Protein AF-A0A3D5RSG5-F1 (afdb_monomer_lite)

pLDDT: mean 96.01, std 5.28, range [59.94, 98.31]

Secondary structure (DSSP, 8-state):
--HHHHHHHHHHTT---TTTHHHHHHHHHHTTSEEEETTEEEE-HHHHHHHHHHHHHH--

Radius of gyration: 12.26 Å; chains: 1; bounding box: 26×26×25 Å

Structure (mmCIF, N/CA/C/O backbone):
data_AF-A0A3D5RSG5-F1
#
_entry.id   AF-A0A3D5RSG5-F1
#
loop_
_atom_site.group_PDB
_atom_site.id
_atom_site.type_symbol
_atom_site.label_atom_id
_atom_site.label_alt_id
_atom_site.label_comp_id
_atom_site.label_asym_id
_atom_site.label_entity_id
_atom_site.label_seq_id
_atom_site.pdbx_PDB_ins_code
_atom_site.Cartn_x
_atom_site.Cartn_y
_atom_site.Cartn_z
_atom_site.occupancy
_atom_site.B_iso_or_equiv
_atom_site.auth_seq_id
_atom_site.auth_comp_id
_atom_site.auth_asym_id
_atom_site.auth_atom_id
_atom_site.pdbx_PDB_model_num
ATOM 1 N N . PHE A 1 1 ? 0.480 -5.503 7.220 1.00 94.75 1 PHE A N 1
ATOM 2 C CA . PHE A 1 1 ? 0.044 -4.209 7.800 1.00 94.75 1 PHE A CA 1
ATOM 3 C C . PHE A 1 1 ? -1.438 -4.270 8.147 1.00 94.75 1 PHE A C 1
ATOM 5 O O . PHE A 1 1 ? -2.157 -4.929 7.416 1.00 94.75 1 PHE A O 1
ATOM 12 N N . SER A 1 2 ? -1.920 -3.629 9.212 1.00 96.50 2 SER A N 1
ATOM 13 C CA . SER A 1 2 ? -3.329 -3.192 9.287 1.00 96.50 2 SER A CA 1
ATOM 14 C C . SER A 1 2 ? -3.509 -1.875 8.523 1.00 96.50 2 SER A C 1
ATOM 16 O O . SER A 1 2 ? -2.513 -1.225 8.202 1.00 96.50 2 SER A O 1
ATOM 18 N N . GLU A 1 3 ? -4.748 -1.449 8.283 1.00 94.81 3 GLU A N 1
ATOM 19 C CA . GLU A 1 3 ? -5.057 -0.154 7.655 1.00 94.81 3 GLU A CA 1
ATOM 20 C C . GLU A 1 3 ? -4.436 1.025 8.390 1.00 94.81 3 GLU A C 1
ATOM 22 O O . GLU A 1 3 ? -3.635 1.745 7.801 1.00 94.81 3 GLU A O 1
ATOM 27 N N . ALA A 1 4 ? -4.661 1.135 9.699 1.00 95.69 4 ALA A N 1
ATOM 28 C CA . ALA A 1 4 ? -4.052 2.191 10.503 1.00 95.69 4 ALA A CA 1
ATOM 29 C C . ALA A 1 4 ? -2.512 2.186 10.418 1.00 95.69 4 ALA A C 1
ATOM 31 O O . ALA A 1 4 ? -1.895 3.234 10.235 1.00 95.69 4 ALA A O 1
ATOM 32 N N . SER A 1 5 ? -1.875 1.008 10.498 1.00 97.62 5 SER A N 1
ATOM 33 C CA . SER A 1 5 ? -0.408 0.918 10.408 1.00 97.62 5 SER A CA 1
ATOM 34 C C . SER A 1 5 ? 0.132 1.239 9.012 1.00 97.62 5 SER A C 1
ATOM 36 O O . SER A 1 5 ? 1.239 1.757 8.893 1.00 97.62 5 SER A O 1
ATOM 38 N N . LEU A 1 6 ? -0.635 0.938 7.958 1.00 97.31 6 LEU A N 1
ATOM 39 C CA . LEU A 1 6 ? -0.255 1.242 6.584 1.00 97.31 6 LEU A CA 1
ATOM 40 C C . LEU A 1 6 ? -0.357 2.745 6.330 1.00 97.31 6 LEU A C 1
ATOM 42 O O . LEU A 1 6 ? 0.593 3.327 5.824 1.00 97.31 6 LEU A O 1
ATOM 46 N N . VAL A 1 7 ? -1.464 3.373 6.738 1.00 97.50 7 VAL A N 1
ATOM 47 C CA . VAL A 1 7 ? -1.658 4.828 6.640 1.00 97.50 7 VAL A CA 1
ATOM 48 C C . VAL A 1 7 ? -0.543 5.572 7.365 1.00 97.50 7 VAL A C 1
ATOM 50 O O . VAL A 1 7 ? 0.083 6.446 6.773 1.00 97.50 7 VAL A O 1
ATOM 53 N N . LYS A 1 8 ? -0.227 5.164 8.600 1.00 97.75 8 LYS A N 1
ATOM 54 C CA . LYS A 1 8 ? 0.878 5.750 9.364 1.00 97.75 8 LYS A CA 1
ATOM 55 C C . LYS A 1 8 ? 2.220 5.616 8.633 1.00 97.75 8 LYS A C 1
ATOM 57 O O . LYS A 1 8 ? 2.964 6.582 8.532 1.00 97.75 8 LYS A O 1
ATOM 62 N N . SER A 1 9 ? 2.514 4.442 8.069 1.00 98.00 9 SER A N 1
ATOM 63 C CA . SER A 1 9 ? 3.763 4.227 7.326 1.00 98.00 9 SER A CA 1
ATOM 64 C C . SER A 1 9 ? 3.837 5.034 6.021 1.00 98.00 9 SER A C 1
ATOM 66 O O . SER A 1 9 ? 4.914 5.499 5.649 1.00 98.00 9 SER A O 1
ATOM 68 N N . LEU A 1 10 ? 2.709 5.212 5.324 1.00 97.75 10 LEU A N 1
ATOM 69 C CA . LEU A 1 10 ? 2.617 6.061 4.134 1.00 97.75 10 LEU A CA 1
ATOM 70 C C . LEU A 1 10 ? 2.892 7.530 4.487 1.00 97.75 10 LEU A C 1
ATOM 72 O O . LEU A 1 10 ? 3.703 8.171 3.818 1.00 97.75 10 LEU A O 1
ATOM 76 N N . GLU A 1 11 ? 2.296 8.023 5.573 1.00 97.81 11 GLU A N 1
ATOM 77 C CA . GLU A 1 11 ? 2.510 9.376 6.092 1.00 97.81 11 GLU A CA 1
ATOM 78 C C . GLU A 1 11 ? 3.975 9.627 6.477 1.00 97.81 11 GLU A C 1
ATOM 80 O O . GLU A 1 11 ? 4.571 10.597 6.013 1.00 97.81 11 GLU A O 1
ATOM 85 N N . GLU A 1 12 ? 4.589 8.718 7.242 1.00 98.31 12 GLU A N 1
ATOM 86 C CA . GLU A 1 12 ? 6.004 8.797 7.647 1.00 98.31 12 GLU A CA 1
ATOM 87 C C . GLU A 1 12 ? 6.964 8.829 6.447 1.00 98.31 12 GLU A C 1
ATOM 89 O O . GLU A 1 12 ? 8.025 9.448 6.505 1.00 98.31 12 GLU A O 1
ATOM 94 N N . LYS A 1 13 ? 6.590 8.180 5.337 1.00 97.44 13 LYS A N 1
ATOM 95 C CA . LYS A 1 13 ? 7.353 8.185 4.079 1.00 97.44 13 LYS A CA 1
ATOM 96 C C . LYS A 1 13 ? 7.020 9.374 3.171 1.00 97.44 13 LYS A C 1
ATOM 98 O O . LYS A 1 13 ? 7.590 9.478 2.087 1.00 97.44 13 LYS A O 1
ATOM 103 N N . GLY A 1 14 ? 6.097 10.250 3.570 1.00 97.56 14 GLY A N 1
ATOM 104 C CA . GLY A 1 14 ? 5.632 11.383 2.765 1.00 97.56 14 GLY A CA 1
ATOM 105 C C . GLY A 1 14 ? 4.781 10.991 1.548 1.00 97.56 14 GLY A C 1
ATOM 106 O O . GLY A 1 14 ? 4.572 11.814 0.650 1.00 97.56 14 GLY A O 1
ATOM 107 N N . ILE A 1 15 ? 4.283 9.751 1.500 1.00 97.19 15 ILE A N 1
ATOM 108 C CA . ILE A 1 15 ? 3.523 9.185 0.382 1.00 97.19 15 ILE A CA 1
ATOM 109 C C . ILE A 1 15 ? 2.023 9.328 0.659 1.00 97.19 15 ILE A C 1
ATOM 111 O O . ILE A 1 15 ? 1.501 8.784 1.624 1.00 97.19 15 ILE A O 1
ATOM 115 N N . GLY A 1 16 ? 1.296 9.997 -0.238 1.00 96.06 16 GLY A N 1
ATOM 116 C CA . GLY A 1 16 ? -0.154 10.184 -0.106 1.00 96.06 16 GLY A CA 1
ATOM 117 C C . GLY A 1 16 ? -0.553 11.298 0.869 1.00 96.06 16 GLY A C 1
ATOM 118 O O . GLY A 1 16 ? 0.290 12.005 1.416 1.00 96.06 16 GLY A O 1
ATOM 119 N N . ARG A 1 17 ? -1.860 11.525 1.015 1.00 97.94 17 ARG A N 1
ATOM 120 C CA . ARG A 1 17 ? -2.490 12.575 1.835 1.00 97.94 17 ARG A CA 1
ATOM 121 C C . ARG A 1 17 ? -3.780 12.029 2.470 1.00 97.94 17 ARG A C 1
ATOM 123 O O . ARG A 1 17 ? -4.285 11.016 1.981 1.00 97.94 17 ARG A O 1
ATOM 130 N N . PRO A 1 18 ? -4.381 12.707 3.475 1.00 96.56 18 PRO A N 1
ATOM 131 C CA . PRO A 1 18 ? -5.651 12.276 4.075 1.00 96.56 18 PRO A CA 1
ATOM 132 C C . PRO A 1 18 ? -6.759 11.986 3.052 1.00 96.56 18 PRO A C 1
ATOM 134 O O . PRO A 1 18 ? -7.516 11.035 3.210 1.00 96.56 18 PRO A O 1
ATOM 137 N N . SER A 1 19 ? -6.805 12.750 1.957 1.00 97.56 19 SER A N 1
ATOM 138 C CA . SER A 1 19 ? -7.758 12.557 0.859 1.00 97.56 19 SER A CA 1
ATOM 139 C C . SER A 1 19 ? -7.440 11.379 -0.073 1.00 97.56 19 SER A C 1
ATOM 141 O O . SER A 1 19 ? -8.292 11.010 -0.877 1.00 97.56 19 SER A O 1
ATOM 143 N N . THR A 1 20 ? -6.244 10.783 -0.003 1.00 97.62 20 THR A N 1
ATOM 144 C CA . THR A 1 20 ? -5.800 9.733 -0.938 1.00 97.62 20 THR A CA 1
ATOM 145 C C . THR A 1 20 ? -5.558 8.375 -0.288 1.00 97.62 20 THR A C 1
ATOM 147 O O . THR A 1 20 ? -5.405 7.396 -1.009 1.00 97.62 20 THR A O 1
ATOM 150 N N . TYR A 1 21 ? -5.494 8.261 1.040 1.00 97.75 21 TYR A N 1
ATOM 151 C CA . TYR A 1 21 ? -5.194 6.972 1.677 1.00 97.75 21 TYR A CA 1
ATOM 152 C C . TYR A 1 21 ? -6.231 5.896 1.348 1.00 97.75 21 TYR A C 1
ATOM 154 O O . TYR A 1 21 ? -5.862 4.801 0.920 1.00 97.75 21 TYR A O 1
ATOM 162 N N . ALA A 1 22 ? -7.517 6.235 1.460 1.00 96.81 22 ALA A N 1
ATOM 163 C CA . ALA A 1 22 ? -8.603 5.318 1.134 1.00 96.81 22 ALA A CA 1
ATOM 164 C C . ALA A 1 22 ? -8.544 4.865 -0.335 1.00 96.81 22 ALA A C 1
ATOM 166 O O . ALA A 1 22 ? -8.666 3.677 -0.621 1.00 96.81 22 ALA A O 1
ATOM 167 N N . SER A 1 23 ? -8.280 5.786 -1.271 1.00 98.06 23 SER A N 1
ATOM 168 C CA . SER A 1 23 ? -8.201 5.449 -2.697 1.00 98.06 23 SER A CA 1
ATOM 169 C C . SER A 1 23 ? -6.960 4.624 -3.046 1.00 98.06 23 SER A C 1
ATOM 171 O O . SER A 1 23 ? -7.066 3.698 -3.847 1.00 98.06 23 SER A O 1
ATOM 173 N N . ILE A 1 24 ? -5.807 4.877 -2.415 1.00 98.00 24 ILE A N 1
ATOM 174 C CA . ILE A 1 24 ? -4.605 4.037 -2.558 1.00 98.00 24 ILE A CA 1
ATOM 175 C C . ILE A 1 24 ? -4.922 2.599 -2.134 1.00 98.00 24 ILE A C 1
ATOM 177 O O . ILE A 1 24 ? -4.684 1.659 -2.893 1.00 98.00 24 ILE A O 1
ATOM 181 N N . ILE A 1 25 ? -5.490 2.427 -0.939 1.00 96.94 25 ILE A N 1
ATOM 182 C CA . ILE A 1 25 ? -5.837 1.112 -0.389 1.00 96.94 25 ILE A CA 1
ATOM 183 C C . ILE A 1 25 ? -6.871 0.398 -1.267 1.00 96.94 25 ILE A C 1
ATOM 185 O O . ILE A 1 25 ? -6.727 -0.800 -1.527 1.00 96.94 25 ILE A O 1
ATOM 189 N N . GLN A 1 26 ? -7.880 1.121 -1.758 1.00 97.62 26 GLN A N 1
ATOM 190 C CA . GLN A 1 26 ? -8.893 0.572 -2.658 1.00 97.62 26 GLN A CA 1
ATOM 191 C C . GLN A 1 26 ? -8.261 0.063 -3.959 1.00 97.62 26 GLN A C 1
ATOM 193 O O . GLN A 1 26 ? -8.467 -1.087 -4.336 1.00 97.62 26 GLN A O 1
ATOM 198 N N . VAL A 1 27 ? -7.402 0.863 -4.599 1.00 98.06 27 VAL A N 1
ATOM 199 C CA . VAL A 1 27 ? -6.734 0.474 -5.852 1.00 98.06 27 VAL A CA 1
ATOM 200 C C . VAL A 1 27 ? -5.834 -0.750 -5.665 1.00 98.06 27 VAL A C 1
ATOM 202 O O . VAL A 1 27 ? -5.787 -1.612 -6.547 1.00 98.06 27 VAL A O 1
ATOM 205 N N . LEU A 1 28 ? -5.125 -0.859 -4.536 1.00 97.62 28 LEU A N 1
ATOM 206 C CA . LEU A 1 28 ? -4.294 -2.032 -4.240 1.00 97.62 28 LEU A CA 1
ATOM 207 C C . LEU A 1 28 ? -5.129 -3.321 -4.134 1.00 97.62 28 LEU A C 1
ATOM 209 O O . LEU A 1 28 ? -4.671 -4.381 -4.576 1.00 97.62 28 LEU A O 1
ATOM 213 N N . GLN A 1 29 ? -6.341 -3.234 -3.582 1.00 97.00 29 GLN A N 1
ATOM 214 C CA . GLN A 1 29 ? -7.271 -4.361 -3.468 1.00 97.00 29 GLN A CA 1
ATOM 215 C C . GLN A 1 29 ? -7.944 -4.685 -4.807 1.00 97.00 29 GLN A C 1
ATOM 217 O O . GLN A 1 29 ? -7.887 -5.833 -5.248 1.00 97.00 29 GLN A O 1
ATOM 222 N N . ASP A 1 30 ? -8.491 -3.683 -5.501 1.00 98.00 30 ASP A N 1
ATOM 223 C CA . ASP A 1 30 ? -9.188 -3.852 -6.786 1.00 98.00 30 ASP A CA 1
ATOM 224 C C . ASP A 1 30 ? -8.283 -4.485 -7.847 1.00 98.00 30 ASP A C 1
ATOM 226 O O . ASP A 1 30 ? -8.702 -5.336 -8.634 1.00 98.00 30 ASP A O 1
ATOM 230 N N . ARG A 1 31 ? -6.998 -4.111 -7.844 1.00 97.69 31 ARG A N 1
ATOM 231 C CA . ARG A 1 31 ? -5.990 -4.665 -8.759 1.00 97.69 31 ARG A CA 1
ATOM 232 C C . ARG A 1 31 ? -5.388 -5.987 -8.290 1.00 97.69 31 ARG A C 1
ATOM 234 O O . ARG A 1 31 ? -4.497 -6.508 -8.964 1.00 97.69 31 ARG A O 1
ATOM 241 N N . LYS A 1 32 ? -5.871 -6.541 -7.174 1.00 97.44 32 LYS A N 1
ATOM 242 C CA . LYS A 1 32 ? -5.419 -7.813 -6.593 1.00 97.44 32 LYS A CA 1
ATOM 243 C C . LYS A 1 32 ? -3.915 -7.828 -6.299 1.00 97.44 32 LYS A C 1
ATOM 245 O O . LYS A 1 32 ? -3.244 -8.838 -6.497 1.00 97.44 32 LYS A O 1
ATOM 250 N N . TYR A 1 33 ? -3.362 -6.698 -5.857 1.00 98.06 33 TYR A N 1
ATOM 251 C CA . TYR A 1 33 ? -1.977 -6.638 -5.375 1.00 98.06 33 TYR A CA 1
ATOM 252 C C . TYR A 1 33 ? -1.874 -7.055 -3.910 1.00 98.06 33 TYR A C 1
ATOM 254 O O . TYR A 1 33 ? -0.867 -7.629 -3.492 1.00 98.06 33 TYR A O 1
ATOM 262 N N . VAL A 1 34 ? -2.934 -6.813 -3.144 1.00 97.81 34 VAL A N 1
ATOM 263 C CA . VAL A 1 34 ? -3.062 -7.233 -1.749 1.00 97.81 34 VAL A CA 1
ATOM 264 C C . VAL A 1 34 ? -4.421 -7.883 -1.516 1.00 97.81 34 VAL A C 1
ATOM 266 O O . VAL A 1 34 ? -5.358 -7.691 -2.289 1.00 97.81 34 VAL A O 1
ATOM 269 N N . ILE A 1 35 ? -4.527 -8.666 -0.451 1.00 97.38 35 ILE A N 1
ATOM 270 C CA . ILE A 1 35 ? -5.787 -9.151 0.116 1.00 97.38 35 ILE A CA 1
ATOM 271 C C . ILE A 1 35 ? -5.825 -8.794 1.601 1.00 97.38 35 ILE A C 1
ATOM 273 O O . ILE A 1 35 ? -4.775 -8.651 2.230 1.00 97.38 35 ILE A O 1
ATOM 277 N N . VAL A 1 36 ? -7.020 -8.622 2.161 1.00 96.12 36 VAL A N 1
ATOM 278 C CA . VAL A 1 36 ? -7.200 -8.427 3.600 1.00 96.12 36 VAL A CA 1
ATOM 279 C C . VAL A 1 36 ? -7.625 -9.745 4.232 1.00 96.12 36 VAL A C 1
ATOM 281 O O . VAL A 1 36 ? -8.729 -10.225 3.998 1.00 96.12 36 VAL A O 1
ATOM 284 N N . GLU A 1 37 ? -6.766 -10.296 5.081 1.00 96.31 37 GLU A N 1
ATOM 285 C CA . GLU A 1 37 ? -7.036 -11.492 5.878 1.00 96.31 37 GLU A CA 1
ATOM 286 C C . GLU A 1 37 ? -6.817 -11.158 7.351 1.00 96.31 37 GLU A C 1
ATOM 288 O O . GLU A 1 37 ? -5.812 -10.546 7.716 1.00 96.31 37 GLU A O 1
ATOM 293 N N . ASN A 1 38 ? -7.765 -11.513 8.223 1.00 95.12 38 ASN A N 1
ATOM 294 C CA . ASN A 1 38 ? -7.681 -11.220 9.661 1.00 95.12 38 ASN A CA 1
ATOM 295 C C . ASN A 1 38 ? -7.350 -9.741 9.965 1.00 95.12 38 ASN A C 1
ATOM 297 O O . ASN A 1 38 ? -6.531 -9.432 10.833 1.00 95.12 38 ASN A O 1
ATOM 301 N N . ARG A 1 39 ? -7.975 -8.814 9.217 1.00 93.44 39 ARG A N 1
ATOM 302 C CA . ARG A 1 39 ? -7.746 -7.352 9.289 1.00 93.44 39 ARG A CA 1
ATOM 303 C C . ARG A 1 39 ? -6.300 -6.925 8.995 1.00 93.44 39 ARG A C 1
ATOM 305 O O . ARG A 1 39 ? -5.852 -5.866 9.445 1.00 93.44 39 ARG A O 1
ATOM 312 N N . ARG A 1 40 ? -5.553 -7.739 8.250 1.00 96.31 40 ARG A N 1
ATOM 313 C CA . ARG A 1 40 ? -4.187 -7.449 7.816 1.00 96.31 40 ARG A CA 1
ATOM 314 C C . ARG A 1 40 ? -4.067 -7.591 6.304 1.00 96.31 40 ARG A C 1
ATOM 316 O O . ARG A 1 40 ? -4.543 -8.555 5.724 1.00 96.31 40 ARG A O 1
ATOM 323 N N . PHE A 1 41 ? -3.384 -6.640 5.683 1.00 97.44 41 PHE A N 1
ATOM 324 C CA . PHE A 1 41 ? -2.951 -6.724 4.298 1.00 97.44 41 PHE A CA 1
ATOM 325 C C . PHE A 1 41 ? -1.871 -7.788 4.147 1.00 97.44 41 PHE A C 1
ATOM 327 O O . PHE A 1 41 ? -0.804 -7.676 4.770 1.00 97.44 41 PHE A O 1
ATOM 334 N N . MET A 1 42 ? -2.157 -8.755 3.282 1.00 97.75 42 MET A N 1
ATOM 335 C CA . MET A 1 42 ? -1.241 -9.773 2.792 1.00 97.75 42 MET A CA 1
ATOM 336 C C . MET A 1 42 ? -0.954 -9.510 1.306 1.00 97.75 42 MET A C 1
ATOM 338 O O . MET A 1 42 ? -1.891 -9.286 0.535 1.00 97.75 42 MET A O 1
ATOM 342 N N . PRO A 1 43 ? 0.319 -9.498 0.876 1.00 97.50 43 PRO A N 1
ATOM 343 C CA . PRO A 1 43 ? 0.655 -9.316 -0.531 1.00 97.50 43 PRO A CA 1
ATOM 344 C C . PRO A 1 43 ? 0.289 -10.568 -1.331 1.00 97.50 43 PRO A C 1
ATOM 346 O O . PRO A 1 43 ? 0.694 -11.673 -0.959 1.00 97.50 43 PRO A O 1
ATOM 349 N N . GLN A 1 44 ? -0.420 -10.380 -2.445 1.00 97.88 44 GLN A N 1
ATOM 350 C CA . GLN A 1 44 ? -0.706 -11.445 -3.410 1.00 97.88 44 GLN A CA 1
ATOM 351 C C . GLN A 1 44 ? 0.459 -11.622 -4.393 1.00 97.88 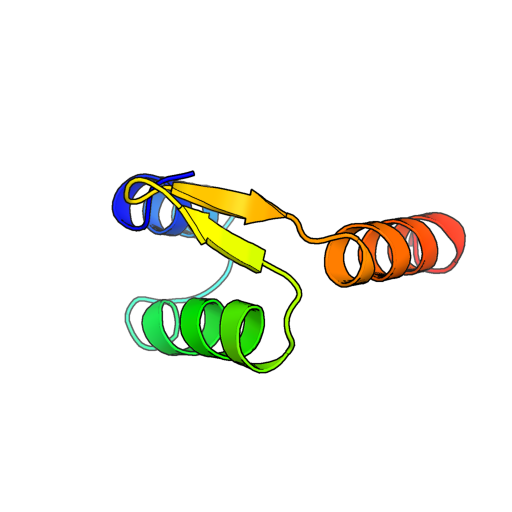44 GLN A C 1
ATOM 353 O O . GLN A 1 44 ? 1.263 -10.704 -4.588 1.00 97.88 44 GLN A O 1
ATOM 358 N N . ASP A 1 45 ? 0.512 -12.767 -5.077 1.00 97.31 45 ASP A N 1
ATOM 359 C CA . ASP A 1 45 ? 1.572 -13.085 -6.046 1.00 97.31 45 ASP A CA 1
ATOM 360 C C . ASP A 1 45 ? 1.700 -12.024 -7.140 1.00 97.31 45 ASP A C 1
ATOM 362 O O . ASP A 1 45 ? 2.803 -11.576 -7.449 1.00 97.31 45 ASP A O 1
ATOM 366 N N . ARG A 1 46 ? 0.570 -11.529 -7.663 1.00 96.25 46 ARG A N 1
ATOM 367 C CA . ARG A 1 46 ? 0.554 -10.445 -8.656 1.00 96.25 46 ARG A CA 1
ATOM 368 C C . ARG A 1 46 ? 1.253 -9.185 -8.139 1.00 96.25 46 ARG A C 1
ATOM 370 O O . ARG A 1 46 ? 1.996 -8.558 -8.887 1.00 96.25 46 ARG A O 1
ATOM 377 N N . GLY A 1 47 ? 1.019 -8.820 -6.878 1.00 96.94 47 GLY A N 1
ATOM 378 C CA . GLY A 1 47 ? 1.682 -7.683 -6.239 1.00 96.94 47 GLY A CA 1
ATOM 379 C C . GLY A 1 47 ? 3.191 -7.887 -6.165 1.00 96.94 47 GLY A C 1
ATOM 380 O O . GLY A 1 47 ? 3.943 -7.010 -6.574 1.00 96.94 47 GLY A O 1
ATOM 381 N N . ARG A 1 48 ? 3.630 -9.077 -5.738 1.00 96.94 48 ARG A N 1
ATOM 382 C CA . ARG A 1 48 ? 5.059 -9.415 -5.629 1.00 96.94 48 ARG A CA 1
ATOM 383 C C . ARG A 1 48 ? 5.768 -9.387 -6.980 1.00 96.94 48 ARG A C 1
ATOM 385 O O . ARG A 1 48 ? 6.841 -8.804 -7.080 1.00 96.94 48 ARG A O 1
ATOM 392 N N . VAL A 1 49 ? 5.161 -9.967 -8.017 1.00 97.44 49 VAL A N 1
ATOM 393 C CA . VAL A 1 49 ? 5.731 -9.978 -9.375 1.00 97.44 49 VAL A CA 1
ATOM 394 C C . VAL A 1 49 ? 5.854 -8.560 -9.931 1.00 97.44 49 VAL A C 1
ATOM 396 O O . VAL A 1 49 ? 6.896 -8.211 -10.480 1.00 97.44 49 VAL A O 1
ATOM 399 N N . VAL A 1 50 ? 4.825 -7.722 -9.762 1.00 96.94 50 VAL A N 1
ATOM 400 C CA . VAL A 1 50 ? 4.879 -6.324 -10.218 1.00 96.94 50 VAL A CA 1
ATOM 401 C C . VAL A 1 50 ? 5.948 -5.537 -9.461 1.00 96.94 50 VAL A C 1
ATOM 403 O O . VAL A 1 50 ? 6.7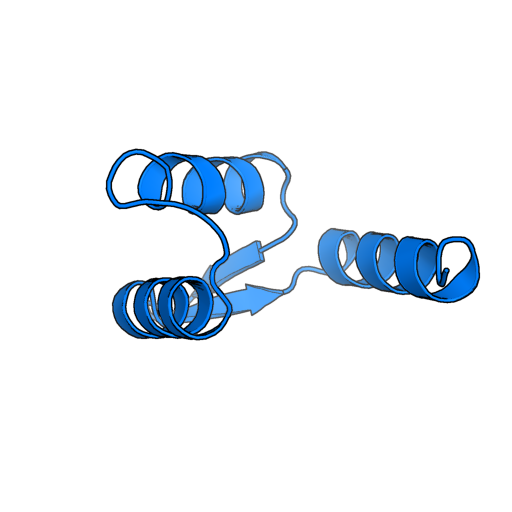12 -4.815 -10.095 1.00 96.94 50 VAL A O 1
ATOM 406 N N . THR A 1 51 ? 6.051 -5.695 -8.140 1.00 96.56 51 THR A N 1
ATOM 407 C CA . THR A 1 51 ? 7.110 -5.048 -7.352 1.00 96.56 51 THR A CA 1
ATOM 408 C C . THR A 1 51 ? 8.499 -5.482 -7.819 1.00 96.56 51 THR A C 1
ATOM 410 O O . THR A 1 51 ? 9.312 -4.616 -8.127 1.00 96.56 51 THR A O 1
ATOM 413 N N . ALA A 1 52 ? 8.746 -6.788 -7.971 1.00 96.19 52 ALA A N 1
ATOM 414 C CA . ALA A 1 52 ? 10.039 -7.303 -8.427 1.00 96.19 52 ALA A CA 1
ATOM 415 C C . ALA A 1 52 ? 10.412 -6.791 -9.829 1.00 96.19 52 ALA A C 1
ATOM 417 O O 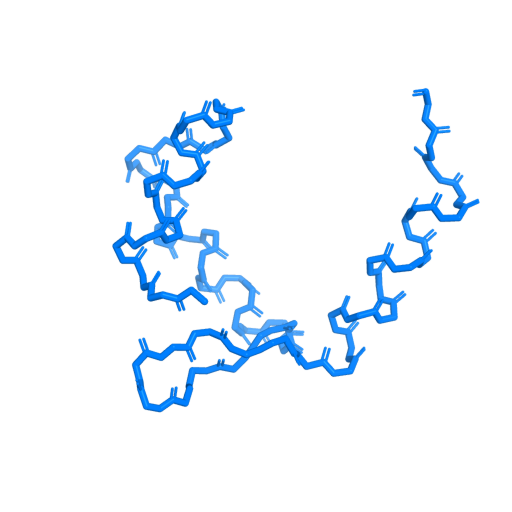. ALA A 1 52 ? 11.567 -6.454 -10.085 1.00 96.19 52 ALA A O 1
ATOM 418 N N . PHE A 1 53 ? 9.433 -6.686 -10.733 1.00 96.75 53 PHE A N 1
ATOM 419 C CA . PHE A 1 53 ? 9.632 -6.092 -12.054 1.00 96.75 53 PHE A CA 1
ATOM 420 C C . PHE A 1 53 ? 10.019 -4.608 -11.958 1.00 96.75 53 PHE A C 1
ATOM 422 O O . PHE A 1 53 ? 10.984 -4.181 -12.587 1.00 96.75 53 PHE A O 1
ATOM 429 N N . LEU A 1 54 ? 9.310 -3.817 -11.148 1.00 96.31 54 LEU A N 1
ATOM 430 C CA . LEU A 1 54 ? 9.626 -2.397 -10.980 1.00 96.31 54 LEU A CA 1
ATOM 431 C C . LEU A 1 54 ? 11.023 -2.189 -10.377 1.00 96.31 54 LEU A C 1
ATOM 433 O O . LEU A 1 54 ? 11.785 -1.365 -10.877 1.00 96.31 54 LEU A O 1
ATOM 437 N N . GLU A 1 55 ? 11.383 -2.976 -9.364 1.00 95.12 55 GLU A N 1
ATOM 438 C CA . GLU A 1 55 ? 12.710 -2.938 -8.742 1.00 95.12 55 GLU A CA 1
ATOM 439 C C . GLU A 1 55 ? 13.817 -3.355 -9.719 1.00 95.12 55 GLU A C 1
ATOM 441 O O . GLU A 1 55 ? 14.877 -2.744 -9.743 1.00 95.12 55 GLU A O 1
ATOM 446 N N . SER A 1 56 ? 13.577 -4.347 -10.578 1.00 95.31 56 SER A N 1
ATOM 447 C CA . SER A 1 56 ? 14.612 -4.845 -11.496 1.00 95.31 56 SER A CA 1
ATOM 448 C C . SER A 1 56 ? 14.918 -3.895 -12.658 1.00 95.31 56 SER A C 1
ATOM 450 O O . SER A 1 56 ? 16.028 -3.922 -13.184 1.00 95.31 56 SER A O 1
ATOM 452 N N . PHE A 1 57 ? 13.948 -3.080 -13.088 1.00 95.12 57 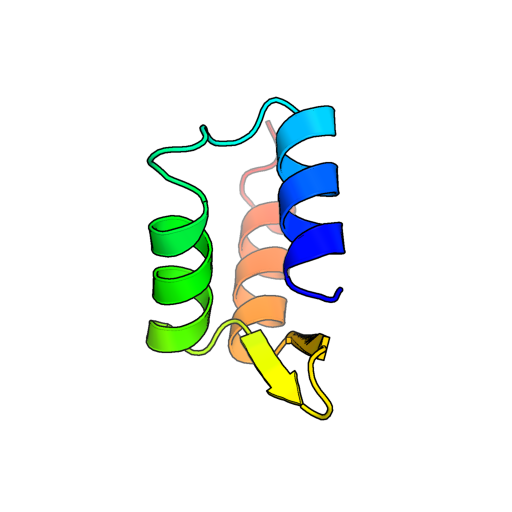PHE A N 1
ATOM 453 C CA . PHE A 1 57 ? 14.049 -2.328 -14.348 1.00 95.12 57 PHE A CA 1
ATOM 454 C C . PHE A 1 57 ? 13.920 -0.806 -14.209 1.00 95.12 57 PHE A C 1
ATOM 456 O O . PHE A 1 57 ? 14.242 -0.093 -15.157 1.00 95.12 57 PHE A O 1
ATOM 463 N N . PHE A 1 58 ? 13.455 -0.293 -13.065 1.00 93.75 58 PHE A N 1
ATOM 464 C CA . PHE A 1 58 ? 13.154 1.136 -12.885 1.00 93.75 58 PHE A CA 1
ATOM 465 C C . PHE A 1 58 ? 13.836 1.766 -11.664 1.00 93.75 58 PHE A C 1
ATOM 467 O O . PHE A 1 58 ? 13.483 2.886 -11.289 1.00 93.75 58 PHE A O 1
ATOM 474 N N . LEU A 1 59 ? 14.815 1.089 -11.050 1.00 80.00 59 LEU A N 1
ATOM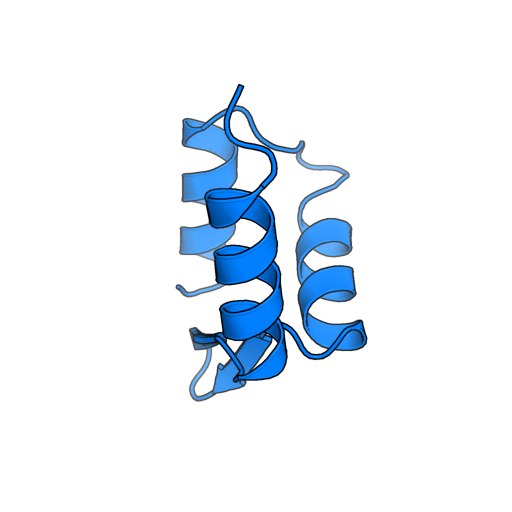 475 C CA . LEU A 1 59 ? 15.700 1.732 -10.077 1.00 80.00 59 LEU A CA 1
ATOM 476 C C . LEU A 1 59 ? 16.457 2.866 -10.781 1.00 80.00 59 LEU A C 1
ATOM 478 O O . LEU A 1 59 ? 17.158 2.637 -11.767 1.00 80.00 59 LEU A O 1
ATOM 482 N N . ARG A 1 60 ? 16.253 4.090 -10.295 1.00 59.94 60 ARG A N 1
ATOM 483 C CA . A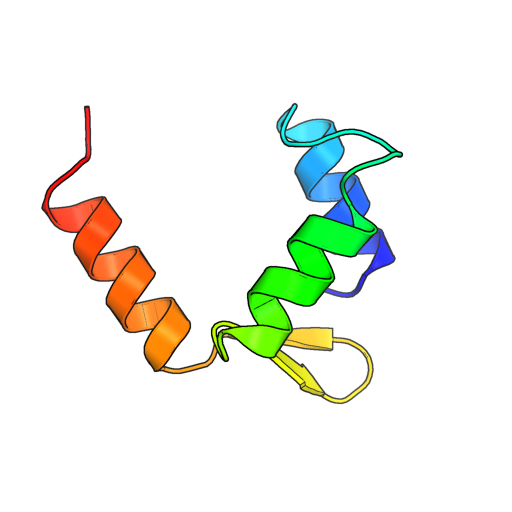RG A 1 60 ? 16.845 5.321 -10.817 1.00 59.94 60 ARG A CA 1
ATOM 484 C C . ARG A 1 60 ? 17.772 5.926 -9.780 1.00 59.94 60 ARG A C 1
ATOM 486 O O . ARG A 1 60 ? 17.390 5.890 -8.589 1.00 59.94 60 ARG A O 1
#

Sequence (60 aa):
FSEASLVKSLEEKGIGRPSTYASIIQVLQDRKYVIVENRRFMPQDRGRVVTAFLESFFLR

Foldseek 3Di:
DALVVVVVVCVVVVHDDPVCSVVVVVVCVVVQQWDQDPRDTDGDPVVVVVVVVCVVPPDD